Protein AF-A0A0N1DCV3-F1 (afdb_monomer_lite)

Secondary structure (DSSP, 8-state):
----EEEEEETTT-BEEEEESS----SSEEEEEE-HHHHHHHHHHHHHTSPTT---BHHHHHHHHHHHHHHHHHHHHHHHHHHHHHHHHHHHHHHHHHHHHHHHHHHHHTTS-HHHHHHHHHHHHHHHHHHHHGGG-PPPTT-HHHHHHHHHHHHHHHT--

Sequence (161 aa):
MTNTVFLEVDKANGAILSYSNEKLKSSTSDFIEATAVELNYLNYLEANVLPAGMITTLADLQDYRTKTKALAQAKAKAAQSKLQLAKSEAAVRAAKASLEIFMNAEAAKRNISRAELESLLADRQKRLAAANDTNNTNPPPDDDKARQSLIQQIKTRNNFK

Foldseek 3Di:
DQQWKWFWAFPVFQFGDDIDSDADDDPGTHTHTDHPVLVVVQVCCQVPPDDPPDHDGPVSSVVVVVVVVVVVVVVVVVVVVVVVVVVVVVVVVVVVVVVVVVLCVVCVVVVHDSVVVVVVVVVVVVVVVVVVVVVPPPPPPPPVVVVVVVVVVVVVVVVPD

Radius of gyration: 39.68 Å; chains: 1; bounding box: 97×74×84 Å

pLDDT: mean 85.2, std 14.81, range [40.28, 96.94]

Structure (mmCIF, N/CA/C/O backbone):
data_AF-A0A0N1DCV3-F1
#
_entry.id   AF-A0A0N1DCV3-F1
#
loop_
_atom_site.group_PDB
_atom_site.id
_atom_site.type_symbol
_atom_site.label_atom_id
_atom_site.label_alt_id
_atom_site.label_comp_id
_atom_site.label_asym_id
_atom_site.label_entity_id
_atom_site.label_seq_id
_atom_site.pdbx_PDB_ins_code
_atom_site.Cartn_x
_atom_site.Cartn_y
_atom_site.Cartn_z
_atom_site.occupancy
_atom_site.B_iso_or_equiv
_atom_site.auth_seq_id
_atom_site.auth_comp_id
_atom_site.auth_asym_id
_atom_site.auth_atom_id
_atom_site.pdbx_PDB_model_num
ATOM 1 N N . MET A 1 1 ? -11.058 21.850 16.378 1.00 40.28 1 MET A N 1
ATOM 2 C CA . MET A 1 1 ? -10.890 21.321 17.745 1.00 40.28 1 MET A CA 1
ATOM 3 C C . MET A 1 1 ? -10.897 19.811 17.630 1.00 40.28 1 MET A C 1
ATOM 5 O O . MET A 1 1 ? -11.870 19.268 17.123 1.00 40.28 1 MET A O 1
ATOM 9 N N . THR A 1 2 ? -9.794 19.138 17.949 1.00 52.94 2 THR A N 1
ATOM 10 C CA . THR A 1 2 ? -9.800 17.677 18.083 1.00 52.94 2 THR A CA 1
ATOM 11 C C . THR A 1 2 ? -10.532 17.367 19.379 1.00 52.94 2 THR A C 1
ATOM 13 O O . THR A 1 2 ? -9.967 17.546 20.453 1.00 52.94 2 THR A O 1
ATOM 16 N N . ASN A 1 3 ? -11.810 16.999 19.284 1.00 66.69 3 ASN A N 1
ATOM 17 C CA . ASN A 1 3 ? -12.539 16.461 20.427 1.00 66.69 3 ASN A CA 1
ATOM 18 C C . ASN A 1 3 ? -11.920 15.101 20.737 1.00 66.69 3 ASN A C 1
ATOM 20 O O . ASN A 1 3 ? -12.224 14.108 20.076 1.00 66.69 3 ASN A O 1
ATOM 24 N N . THR A 1 4 ? -10.972 15.094 21.666 1.00 78.81 4 THR A N 1
ATOM 25 C CA . THR A 1 4 ? -10.385 13.872 22.194 1.00 78.81 4 THR A CA 1
ATOM 26 C C . THR A 1 4 ? -11.467 13.146 22.976 1.00 78.81 4 THR A C 1
ATOM 28 O O . THR A 1 4 ? -11.990 13.684 23.950 1.00 78.81 4 THR A O 1
ATOM 31 N N . VAL A 1 5 ? -11.828 11.948 22.522 1.00 89.88 5 VAL A N 1
ATOM 32 C CA . VAL A 1 5 ? -12.799 11.102 23.210 1.00 89.88 5 VAL A CA 1
ATOM 33 C C . VAL A 1 5 ? -12.035 10.040 23.984 1.00 89.88 5 VAL A C 1
ATOM 35 O O . VAL A 1 5 ? -11.075 9.461 23.484 1.00 89.88 5 VAL A O 1
ATOM 38 N N . PHE A 1 6 ? -12.451 9.788 25.213 1.00 92.69 6 PHE A N 1
ATOM 39 C CA . PHE A 1 6 ? -11.931 8.738 26.067 1.00 92.69 6 PHE A CA 1
ATOM 40 C C . PHE A 1 6 ? -12.983 7.647 26.190 1.00 92.69 6 PHE A C 1
ATOM 42 O O . PHE A 1 6 ? -14.123 7.925 26.543 1.00 92.69 6 PHE A O 1
ATOM 49 N N . LEU A 1 7 ? -12.595 6.413 25.894 1.00 92.94 7 LEU A N 1
ATOM 50 C CA . LEU A 1 7 ? -13.402 5.230 26.144 1.00 92.94 7 LEU A CA 1
ATOM 51 C C . LEU A 1 7 ? -13.170 4.784 27.577 1.00 92.94 7 LEU A C 1
ATOM 53 O O . LEU A 1 7 ? -12.020 4.593 27.982 1.00 92.94 7 LEU A O 1
ATOM 57 N N . GLU A 1 8 ? -14.253 4.610 28.317 1.00 93.25 8 GLU A N 1
ATOM 58 C CA . GLU A 1 8 ? -14.232 3.932 29.600 1.00 93.25 8 GLU A CA 1
ATOM 59 C C . GLU A 1 8 ? -14.204 2.425 29.361 1.00 93.25 8 GLU A C 1
ATOM 61 O O . GLU A 1 8 ? -15.110 1.860 28.747 1.00 93.25 8 GLU A O 1
ATOM 66 N N . VAL A 1 9 ? -13.153 1.782 29.854 1.00 94.25 9 VAL A N 1
ATOM 67 C CA . VAL A 1 9 ? -12.901 0.358 29.683 1.00 94.25 9 VAL A CA 1
ATOM 68 C C . VAL A 1 9 ? -12.846 -0.309 31.047 1.00 94.25 9 VAL A C 1
ATOM 70 O O . VAL A 1 9 ? -12.078 0.113 31.908 1.00 94.25 9 VAL A O 1
ATOM 73 N N . ASP A 1 10 ? -13.628 -1.360 31.258 1.00 93.88 10 ASP A N 1
ATOM 74 C CA . ASP A 1 10 ? -13.557 -2.161 32.481 1.00 93.88 10 ASP A CA 1
ATOM 75 C C . ASP A 1 10 ? -12.200 -2.881 32.571 1.00 93.88 10 ASP A C 1
ATOM 77 O O . ASP A 1 10 ? -11.785 -3.590 31.649 1.00 93.88 10 ASP A O 1
ATOM 81 N N . LYS A 1 11 ? -11.501 -2.725 33.700 1.00 92.38 11 LYS A N 1
ATOM 82 C CA . LYS A 1 11 ? -10.203 -3.372 33.941 1.00 92.38 11 LYS A CA 1
ATOM 83 C C . LYS A 1 11 ? -10.297 -4.891 34.028 1.00 92.38 11 LYS A C 1
ATOM 85 O O . LYS A 1 11 ? -9.296 -5.565 33.794 1.00 92.38 11 LYS A O 1
ATOM 90 N N . ALA A 1 12 ? -11.453 -5.435 34.408 1.00 92.12 12 ALA A N 1
ATOM 91 C CA . ALA A 1 12 ? -11.600 -6.868 34.646 1.00 92.12 12 ALA A CA 1
ATOM 92 C C . ALA A 1 12 ? -11.629 -7.685 33.346 1.00 92.12 12 ALA A C 1
ATOM 94 O O . ALA A 1 12 ? -11.084 -8.786 33.295 1.00 92.12 12 ALA A O 1
ATOM 95 N N . ASN A 1 13 ? -12.273 -7.160 32.304 1.00 90.62 13 ASN A N 1
ATOM 96 C CA . ASN A 1 13 ? -12.565 -7.901 31.073 1.00 90.62 13 ASN A CA 1
ATOM 97 C C . ASN A 1 13 ? -12.290 -7.104 29.785 1.00 90.62 13 ASN A C 1
ATOM 99 O O . ASN A 1 13 ? -12.415 -7.659 28.695 1.00 90.62 13 ASN A O 1
ATOM 103 N N . GLY A 1 14 ? -11.908 -5.827 29.880 1.00 92.31 14 GLY A N 1
ATOM 104 C CA . GLY A 1 14 ? -11.658 -4.978 28.720 1.00 92.31 14 GLY A CA 1
ATOM 105 C C . GLY A 1 14 ? -12.921 -4.540 27.976 1.00 92.31 14 GLY A C 1
ATOM 106 O O . GLY A 1 14 ? -12.812 -4.104 26.830 1.00 92.31 14 GLY A O 1
ATOM 107 N N . ALA A 1 15 ? -14.102 -4.670 28.580 1.00 93.19 15 ALA A N 1
ATOM 108 C CA . ALA A 1 15 ? -15.365 -4.209 28.017 1.00 93.19 15 ALA A CA 1
ATOM 109 C C . ALA A 1 15 ? -15.387 -2.686 27.874 1.00 93.19 15 ALA A C 1
ATOM 111 O O . ALA A 1 15 ? -15.022 -1.976 28.811 1.00 93.19 15 ALA A O 1
ATOM 112 N N . ILE A 1 16 ? -15.851 -2.182 26.731 1.00 93.75 16 ILE A N 1
ATOM 113 C CA . ILE A 1 16 ? -16.072 -0.749 26.532 1.00 93.75 16 ILE A CA 1
ATOM 114 C C . ILE A 1 16 ? -17.457 -0.418 27.089 1.00 93.75 16 ILE A C 1
ATOM 116 O O . ILE A 1 16 ? -18.468 -0.918 26.605 1.00 93.75 16 ILE A O 1
ATOM 120 N N . LEU A 1 17 ? -17.490 0.390 28.148 1.00 90.50 17 LEU A N 1
ATOM 121 C CA . LEU A 1 17 ? -18.711 0.694 28.898 1.00 90.50 17 LEU A CA 1
ATOM 122 C C . LEU A 1 17 ? -19.364 1.993 28.430 1.00 90.50 17 LEU A C 1
ATOM 124 O O . LEU A 1 17 ? -20.585 2.091 28.335 1.00 90.50 17 LEU A O 1
ATOM 128 N N . SER A 1 18 ? -18.546 3.017 28.197 1.00 89.31 18 SER A N 1
ATOM 129 C CA . SER A 1 18 ? -19.012 4.360 27.874 1.00 89.31 18 SER A CA 1
ATOM 130 C C . SER A 1 18 ? -17.915 5.164 27.172 1.00 89.31 18 SER A C 1
ATOM 132 O O . SER A 1 18 ? -16.785 4.696 27.005 1.00 89.31 18 SER A O 1
ATOM 134 N N . TYR A 1 19 ? -18.238 6.388 26.754 1.00 89.44 19 TYR A N 1
ATOM 135 C CA . TYR A 1 19 ? -17.243 7.341 26.281 1.00 89.44 19 TYR A CA 1
ATOM 136 C C . TYR A 1 19 ? -17.507 8.751 26.818 1.00 89.44 19 TYR A C 1
ATOM 138 O O . TYR A 1 19 ? -18.652 9.174 26.977 1.00 89.44 19 TYR A O 1
ATOM 146 N N . SER A 1 20 ? -16.436 9.497 27.079 1.00 87.50 20 SER A N 1
ATOM 147 C CA . SER A 1 20 ? -16.463 10.859 27.618 1.00 87.50 20 SER A CA 1
ATOM 148 C C . SER A 1 20 ? -15.459 11.755 26.892 1.00 87.50 20 SER A C 1
ATOM 150 O O . SER A 1 20 ? -14.493 11.287 26.299 1.00 87.50 20 SER A O 1
ATOM 152 N N . ASN A 1 21 ? -15.643 13.072 26.965 1.00 88.00 21 ASN A N 1
ATOM 153 C CA . ASN A 1 21 ? -14.652 14.034 26.455 1.00 88.00 21 ASN A CA 1
ATOM 154 C C . ASN A 1 21 ? -13.593 14.403 27.510 1.00 88.00 21 ASN A C 1
ATOM 156 O O . ASN A 1 21 ? -12.708 15.216 27.258 1.00 88.00 21 ASN A O 1
ATOM 160 N N . GLU A 1 22 ? -13.691 13.818 28.703 1.00 84.06 22 GLU A N 1
ATOM 161 C CA . GLU A 1 22 ? -12.823 14.103 29.839 1.00 84.06 22 GLU A CA 1
ATOM 162 C C . GLU A 1 22 ? -12.267 12.808 30.412 1.00 84.06 22 GLU A C 1
ATOM 164 O O . GLU A 1 22 ? -12.988 11.824 30.592 1.00 84.06 22 GLU A O 1
ATOM 169 N N . LYS A 1 23 ? -10.977 12.820 30.746 1.00 83.00 23 LYS A N 1
ATOM 170 C CA . LYS A 1 23 ? -10.342 11.688 31.408 1.00 83.00 23 LYS A CA 1
ATOM 171 C C . LYS A 1 23 ? -10.743 11.671 32.880 1.00 83.00 23 LYS A C 1
ATOM 173 O O . LYS A 1 23 ? -10.248 12.475 33.671 1.00 83.00 23 LYS A O 1
ATOM 178 N N . LEU A 1 24 ? -11.598 10.728 33.251 1.00 81.44 24 LEU A N 1
ATOM 179 C CA . LEU A 1 24 ? -11.990 10.525 34.640 1.00 81.44 24 LEU A CA 1
ATOM 180 C C . LEU A 1 24 ? -10.996 9.600 35.354 1.00 81.44 24 LEU A C 1
ATOM 182 O O . LEU A 1 24 ? -10.195 8.891 34.739 1.00 81.44 24 LEU A O 1
ATOM 186 N N . LYS A 1 25 ? -11.021 9.632 36.687 1.00 81.06 25 LYS A N 1
ATOM 187 C CA . LYS A 1 25 ? -10.313 8.660 37.524 1.00 81.06 25 LYS A CA 1
ATOM 188 C C . LYS A 1 25 ? -11.327 7.655 38.043 1.00 81.06 25 LYS A C 1
ATOM 190 O O . LYS A 1 25 ? -12.259 8.041 38.738 1.00 81.06 25 LYS A O 1
ATOM 195 N N . SER A 1 26 ? -11.105 6.382 37.742 1.00 87.00 26 SER A N 1
ATOM 196 C CA . SER A 1 26 ? -11.885 5.273 38.284 1.00 87.00 26 SER A CA 1
ATOM 197 C C . SER A 1 26 ? -10.948 4.214 38.862 1.00 87.00 26 SER A C 1
ATOM 199 O O . SER A 1 26 ? -9.854 3.964 38.344 1.00 87.00 26 SER A O 1
ATOM 201 N N . SER A 1 27 ? -11.357 3.600 39.971 1.00 88.19 27 SER A N 1
ATOM 202 C CA . SER A 1 27 ? -10.672 2.427 40.514 1.00 88.19 27 SER A CA 1
ATOM 203 C C . SER A 1 27 ? -10.934 1.191 39.650 1.00 88.19 27 SER A C 1
ATOM 205 O O . SER A 1 27 ? -10.021 0.384 39.477 1.00 88.19 27 SER A O 1
ATOM 207 N N . THR A 1 28 ? -12.121 1.090 39.047 1.00 90.06 28 THR A N 1
ATOM 208 C CA . THR A 1 28 ? -12.605 -0.078 38.293 1.00 90.06 28 THR A CA 1
ATOM 209 C C . THR A 1 28 ? -12.371 0.023 36.791 1.00 90.06 28 THR A C 1
ATOM 211 O O . THR A 1 28 ? -12.244 -1.003 36.134 1.00 90.06 28 THR A O 1
ATOM 214 N N . SER A 1 29 ? -12.263 1.240 36.260 1.00 92.25 29 SER A N 1
ATOM 215 C CA . SER A 1 29 ? -12.204 1.484 34.816 1.00 92.25 29 SER A CA 1
ATOM 216 C C . SER A 1 29 ? -10.912 2.196 34.416 1.00 92.25 29 SER A C 1
ATOM 218 O O . SER A 1 29 ? -10.375 3.015 35.170 1.00 92.25 29 SER A O 1
ATOM 220 N N . ASP A 1 30 ? -10.425 1.897 33.218 1.00 92.00 30 ASP A N 1
ATOM 221 C CA . ASP A 1 30 ? -9.380 2.636 32.521 1.00 92.00 30 ASP A CA 1
ATOM 222 C C . ASP A 1 30 ? -9.987 3.554 31.459 1.00 92.00 30 ASP A C 1
ATOM 22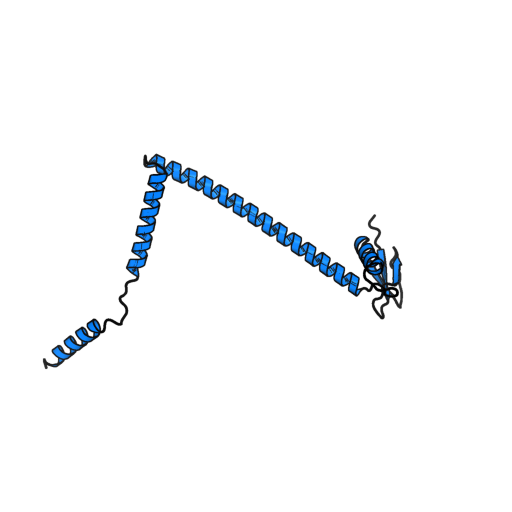4 O O . ASP A 1 30 ? -11.007 3.243 30.856 1.00 92.00 30 ASP A O 1
ATOM 228 N N . PHE A 1 31 ? -9.343 4.696 31.216 1.00 92.62 31 PHE A N 1
ATOM 229 C CA . PHE A 1 31 ? -9.782 5.670 30.217 1.00 92.62 31 PHE A CA 1
ATOM 230 C C . PHE A 1 31 ? -8.755 5.752 29.097 1.00 92.62 31 PHE A C 1
ATOM 232 O O . PHE A 1 31 ? -7.641 6.255 29.298 1.00 92.62 31 PHE A O 1
ATOM 239 N N . ILE A 1 32 ? -9.132 5.245 27.926 1.00 92.12 32 ILE A N 1
ATOM 240 C CA . ILE A 1 32 ? -8.256 5.119 26.761 1.00 92.12 32 ILE A CA 1
ATOM 241 C C . ILE A 1 32 ? -8.701 6.115 25.703 1.00 92.12 32 ILE A C 1
ATOM 243 O O . ILE A 1 32 ? -9.869 6.172 25.339 1.00 92.12 32 ILE A O 1
ATOM 247 N N . GLU A 1 33 ? -7.760 6.897 25.190 1.00 92.56 33 GLU A N 1
ATOM 248 C CA . GLU A 1 33 ? -8.035 7.822 24.096 1.00 92.56 33 GLU A CA 1
ATOM 249 C C . GLU A 1 33 ? -8.463 7.065 22.834 1.00 92.56 33 GLU A C 1
ATOM 251 O O . GLU A 1 33 ? -7.833 6.074 22.449 1.00 92.56 33 GLU A O 1
ATOM 256 N N . ALA A 1 34 ? -9.513 7.557 22.185 1.00 91.69 34 ALA A N 1
ATOM 257 C CA . ALA A 1 34 ? -10.031 7.067 20.924 1.00 91.69 34 ALA A CA 1
ATOM 258 C C . ALA A 1 34 ? -10.378 8.220 19.978 1.00 91.69 34 ALA A C 1
ATOM 260 O O . ALA A 1 34 ? -10.723 9.336 20.371 1.00 91.69 34 ALA A O 1
ATOM 261 N N . THR A 1 35 ? -10.288 7.927 18.687 1.00 91.62 35 THR A N 1
ATOM 262 C CA . THR A 1 35 ? -10.654 8.858 17.618 1.00 91.62 35 THR A CA 1
ATOM 263 C C . THR A 1 35 ? -12.119 8.685 17.212 1.00 91.62 35 THR A C 1
ATOM 265 O O . THR A 1 35 ? -12.715 7.625 17.395 1.00 91.62 35 THR A O 1
ATOM 268 N N . ALA A 1 36 ? -12.700 9.699 16.564 1.00 89.50 36 ALA A N 1
ATOM 269 C CA . ALA A 1 36 ? -14.060 9.611 16.018 1.00 89.50 36 ALA A CA 1
ATOM 270 C C . ALA A 1 36 ? -14.244 8.442 15.028 1.00 89.50 36 ALA A C 1
ATOM 272 O O . ALA A 1 36 ? -15.313 7.844 14.945 1.00 89.50 36 ALA A O 1
ATOM 273 N N . VAL A 1 37 ? -13.191 8.093 14.282 1.00 91.31 37 VAL A N 1
ATOM 274 C CA . VAL A 1 37 ? -13.219 6.963 13.343 1.00 91.31 37 VAL A CA 1
ATOM 275 C C . VAL A 1 37 ? -13.272 5.633 14.093 1.00 91.31 37 VAL A C 1
ATOM 277 O O . VAL A 1 37 ? -14.006 4.735 13.696 1.00 91.31 37 VAL A O 1
ATOM 280 N N . GLU A 1 38 ? -12.515 5.515 15.182 1.00 93.12 38 GLU A N 1
ATOM 281 C CA . GLU A 1 38 ? -12.522 4.328 16.037 1.00 93.12 38 GLU A CA 1
ATOM 282 C C . GLU A 1 38 ? -13.880 4.132 16.711 1.00 93.12 38 GLU A C 1
ATOM 284 O O . GLU A 1 38 ? -14.403 3.026 16.689 1.00 93.12 38 GLU A O 1
ATOM 289 N N . LEU A 1 39 ? -14.505 5.204 17.205 1.00 91.94 39 LEU A N 1
ATOM 290 C CA . LEU A 1 39 ? -15.875 5.155 17.730 1.00 91.94 39 LEU A CA 1
ATOM 291 C C . LEU A 1 39 ? -16.881 4.674 16.686 1.00 91.94 39 LEU A C 1
ATOM 293 O O . LEU A 1 39 ? -17.691 3.799 16.969 1.00 91.94 39 LEU A O 1
ATOM 297 N N . ASN A 1 40 ? -16.810 5.198 15.461 1.00 92.00 40 ASN A N 1
ATOM 298 C CA . ASN A 1 40 ? -17.684 4.739 14.382 1.00 92.00 40 ASN A CA 1
ATOM 299 C C . ASN A 1 40 ? -17.471 3.259 14.050 1.00 92.00 40 ASN A C 1
ATOM 301 O O . ASN A 1 40 ? -18.436 2.563 13.746 1.00 92.00 40 ASN A O 1
ATOM 305 N N . TYR A 1 41 ? -16.230 2.772 14.112 1.00 92.69 41 TYR A N 1
ATOM 306 C CA . TYR A 1 41 ? -15.936 1.355 13.925 1.00 92.69 41 TYR A CA 1
ATOM 307 C C . TYR A 1 41 ? -16.553 0.493 15.034 1.00 92.69 41 TYR A C 1
ATOM 309 O O . TYR A 1 41 ? -17.183 -0.517 14.730 1.00 92.69 41 TYR A O 1
ATOM 317 N N . LEU A 1 42 ? -16.422 0.906 16.296 1.00 93.12 42 LEU A N 1
ATOM 318 C CA . LEU A 1 42 ? -17.013 0.194 17.431 1.00 93.12 42 LEU A CA 1
ATOM 319 C C . LEU A 1 42 ? -18.545 0.176 17.334 1.00 93.12 42 LEU A C 1
ATOM 321 O O . LEU A 1 42 ? -19.145 -0.893 17.360 1.00 93.12 42 LEU A O 1
ATOM 325 N N . ASN A 1 43 ? -19.168 1.327 17.068 1.00 91.31 43 ASN A N 1
ATOM 326 C CA . ASN A 1 43 ? -20.614 1.418 16.842 1.00 91.31 43 ASN A CA 1
ATOM 327 C C . ASN A 1 43 ? -21.072 0.525 15.679 1.00 91.31 43 ASN A C 1
ATOM 329 O O . ASN A 1 43 ? -22.127 -0.103 15.741 1.00 91.31 43 ASN A O 1
ATOM 333 N N . TYR A 1 44 ? -20.280 0.451 14.605 1.00 92.69 44 TYR A N 1
ATOM 334 C CA . TYR A 1 44 ? -20.569 -0.437 13.485 1.00 92.69 44 TYR A CA 1
ATOM 335 C C . TYR A 1 44 ? -20.512 -1.914 13.895 1.00 92.69 44 TYR A C 1
ATOM 337 O O . TYR A 1 44 ? -21.390 -2.676 13.485 1.00 92.69 44 TYR A O 1
ATOM 345 N N . LEU A 1 45 ? -19.516 -2.318 14.693 1.00 92.69 45 LEU A N 1
ATOM 346 C CA . LEU A 1 45 ? -19.417 -3.685 15.205 1.00 92.69 45 LEU A CA 1
ATOM 347 C C . LEU A 1 45 ? -20.637 -4.053 16.047 1.00 92.69 45 LEU A C 1
ATOM 349 O O . LEU A 1 45 ? -21.238 -5.093 15.792 1.00 92.69 45 LEU A O 1
ATOM 353 N N . GLU A 1 46 ? -21.037 -3.196 16.985 1.00 90.25 46 GLU A N 1
ATOM 354 C CA . GLU A 1 46 ? -22.197 -3.452 17.850 1.00 90.25 46 GLU A CA 1
ATOM 355 C C . GLU A 1 46 ? -23.503 -3.537 17.062 1.00 90.25 46 GLU A C 1
ATOM 357 O O . GLU A 1 46 ? -24.335 -4.396 17.334 1.00 90.25 46 GLU A O 1
ATOM 362 N N . ALA A 1 47 ? -23.673 -2.687 16.049 1.00 91.06 47 ALA A N 1
ATOM 363 C CA . ALA A 1 47 ? -24.909 -2.644 15.278 1.00 91.06 47 ALA A CA 1
ATOM 364 C C . ALA A 1 47 ? -25.023 -3.739 14.202 1.00 91.06 47 ALA A C 1
ATOM 366 O O . ALA A 1 47 ? -26.137 -4.071 13.803 1.00 91.06 47 ALA A O 1
ATOM 367 N N . ASN A 1 48 ? -23.904 -4.265 13.684 1.00 92.44 48 ASN A N 1
ATOM 368 C CA . ASN A 1 48 ? -23.921 -5.089 12.463 1.00 92.44 48 ASN A CA 1
ATOM 369 C C . ASN A 1 48 ? -23.194 -6.431 12.575 1.00 92.44 48 ASN A C 1
ATOM 371 O O . ASN A 1 48 ? -23.403 -7.295 11.724 1.00 92.44 48 ASN A O 1
ATOM 375 N N . VAL A 1 49 ? -22.300 -6.601 13.550 1.00 91.44 49 VAL A N 1
ATOM 376 C CA . VAL A 1 49 ? -21.410 -7.772 13.622 1.00 91.44 49 VAL A CA 1
ATOM 377 C C . VAL A 1 49 ? -21.646 -8.568 14.895 1.00 91.44 49 VAL A C 1
ATOM 379 O O . VAL A 1 49 ? -21.700 -9.796 14.849 1.00 91.44 49 VAL A O 1
ATOM 382 N N . LEU A 1 50 ? -21.777 -7.879 16.024 1.00 90.31 50 LEU A N 1
ATOM 383 C CA . LEU A 1 50 ? -21.946 -8.518 17.315 1.00 90.31 50 LEU A CA 1
ATOM 384 C C . LEU A 1 50 ? -23.403 -8.973 17.514 1.00 90.31 50 LEU A C 1
ATOM 386 O O . LEU A 1 50 ? -24.336 -8.238 17.187 1.00 90.31 50 LEU A O 1
ATOM 390 N N . PRO A 1 51 ? -23.626 -10.184 18.054 1.00 90.06 51 PRO A N 1
ATOM 391 C CA . PRO A 1 51 ? -24.945 -10.618 18.495 1.00 90.06 51 PRO A CA 1
ATOM 392 C C . PRO A 1 51 ? -25.545 -9.672 19.539 1.00 90.06 51 PRO A C 1
ATOM 394 O O . PRO A 1 51 ? -24.828 -9.065 20.335 1.00 90.06 51 PRO A O 1
ATOM 397 N N . ALA A 1 52 ? -26.876 -9.612 19.596 1.00 86.00 52 ALA A N 1
ATOM 398 C CA . ALA A 1 52 ? -27.579 -8.825 20.604 1.00 86.00 52 ALA A CA 1
ATOM 399 C C . ALA A 1 52 ? -27.129 -9.209 22.028 1.00 86.00 52 ALA A C 1
ATOM 401 O O . ALA A 1 52 ? -27.137 -10.384 22.396 1.00 86.00 52 ALA A O 1
ATOM 402 N N . GLY A 1 53 ? -26.748 -8.206 22.823 1.00 80.31 53 GLY A N 1
ATOM 403 C CA . GLY A 1 53 ? -26.239 -8.387 24.187 1.00 80.31 53 GLY A CA 1
ATOM 404 C C . GLY A 1 53 ? -24.721 -8.569 24.292 1.00 80.31 53 GLY A C 1
ATOM 405 O O . GLY A 1 53 ? -24.210 -8.630 25.408 1.00 80.31 53 GLY A O 1
ATOM 406 N N . MET A 1 54 ? -23.994 -8.623 23.171 1.00 87.81 54 MET A N 1
ATOM 407 C CA . MET A 1 54 ? -22.539 -8.475 23.165 1.00 87.81 54 MET A CA 1
ATOM 408 C C . MET A 1 54 ? -22.147 -7.007 23.010 1.00 87.81 54 MET A C 1
ATOM 410 O O . MET A 1 54 ? -22.834 -6.232 22.349 1.00 87.81 54 MET A O 1
ATOM 414 N N . ILE A 1 55 ? -21.026 -6.649 23.624 1.00 88.12 55 ILE A N 1
ATOM 415 C CA . ILE A 1 55 ? -20.463 -5.299 23.612 1.00 88.12 55 ILE A CA 1
ATOM 416 C C . ILE A 1 55 ? -19.069 -5.334 23.012 1.00 88.12 55 ILE A C 1
ATOM 418 O O . ILE A 1 55 ? -18.385 -6.362 23.069 1.00 88.12 55 ILE A O 1
ATOM 422 N N . THR A 1 56 ? -18.646 -4.210 22.448 1.00 92.31 56 THR A N 1
ATOM 423 C CA . THR A 1 56 ? -17.275 -4.088 21.967 1.00 92.31 56 THR A CA 1
ATOM 424 C C . THR A 1 56 ? -16.270 -4.088 23.111 1.00 92.31 56 THR A C 1
ATOM 426 O O . THR A 1 56 ? -16.532 -3.655 24.237 1.00 92.31 56 THR A O 1
ATOM 429 N N . THR A 1 57 ? -15.082 -4.600 22.813 1.00 94.06 57 THR A N 1
ATOM 430 C CA . THR A 1 57 ? -13.985 -4.716 23.769 1.00 94.06 57 THR A CA 1
ATOM 431 C C . THR A 1 57 ? -12.767 -3.927 23.306 1.00 94.06 57 THR A C 1
ATOM 433 O O . THR A 1 57 ? -12.611 -3.568 22.135 1.00 94.06 57 THR A O 1
ATOM 436 N N . LEU A 1 58 ? -11.834 -3.698 24.227 1.00 93.88 58 LEU A N 1
ATOM 437 C CA . LEU A 1 58 ? -10.538 -3.111 23.912 1.00 93.88 58 LEU A CA 1
ATOM 438 C C . LEU A 1 58 ? -9.757 -3.938 22.876 1.00 93.88 58 LEU A C 1
ATOM 440 O O . LEU A 1 58 ? -9.000 -3.365 22.091 1.00 93.88 58 LEU A O 1
ATOM 444 N N . ALA A 1 59 ? -9.949 -5.260 22.842 1.00 93.44 59 ALA A N 1
ATOM 445 C CA . ALA A 1 59 ? -9.314 -6.127 21.854 1.00 93.44 59 ALA A CA 1
ATOM 446 C C . ALA A 1 59 ? -9.770 -5.776 20.427 1.00 93.44 59 ALA A C 1
ATOM 448 O O . ALA A 1 59 ? -8.931 -5.620 19.540 1.00 93.44 59 ALA A O 1
ATOM 449 N N . ASP A 1 60 ? -11.068 -5.527 20.221 1.00 93.44 60 ASP A N 1
ATOM 450 C CA . ASP A 1 60 ? -11.619 -5.138 18.915 1.00 93.44 60 ASP A CA 1
ATOM 451 C C . ASP A 1 60 ? -11.012 -3.822 18.407 1.00 93.44 60 ASP A C 1
ATOM 453 O O . ASP A 1 60 ? -10.679 -3.673 17.224 1.00 93.44 60 ASP A O 1
ATOM 457 N N . LEU A 1 61 ? -10.818 -2.866 19.321 1.00 93.62 61 LEU A N 1
ATOM 458 C CA . LEU A 1 61 ? -10.166 -1.594 19.025 1.00 93.62 61 LEU A CA 1
ATOM 459 C C . LEU A 1 61 ? -8.679 -1.776 18.683 1.00 93.62 61 LEU A C 1
ATOM 461 O O . LEU A 1 61 ? -8.171 -1.157 17.743 1.00 93.62 61 LEU A O 1
ATOM 465 N N . GLN A 1 62 ? -7.961 -2.610 19.436 1.00 94.19 62 GLN A N 1
ATOM 466 C CA . GLN A 1 62 ? -6.546 -2.899 19.186 1.00 94.19 62 GLN A CA 1
ATOM 467 C C . GLN A 1 62 ? -6.340 -3.613 17.846 1.00 94.19 62 GLN A C 1
ATOM 469 O O . GLN A 1 62 ? -5.411 -3.276 17.100 1.00 94.19 62 GLN A O 1
ATOM 474 N N . ASP A 1 63 ? -7.237 -4.526 17.491 1.00 94.12 63 ASP A N 1
ATOM 475 C CA . ASP A 1 63 ? -7.254 -5.190 16.192 1.00 94.12 63 ASP A CA 1
ATOM 476 C C . ASP A 1 63 ? -7.462 -4.190 15.056 1.00 94.12 63 ASP A C 1
ATOM 478 O O . ASP A 1 63 ? -6.729 -4.207 14.059 1.00 94.12 63 ASP A O 1
ATOM 482 N N . TYR A 1 64 ? -8.411 -3.266 15.212 1.00 94.25 64 TYR A N 1
ATOM 483 C CA . TYR A 1 64 ? -8.634 -2.192 14.248 1.00 94.25 64 TYR A CA 1
ATOM 484 C C . TYR A 1 64 ? -7.395 -1.303 14.074 1.00 94.25 64 TYR A C 1
ATOM 486 O O . TYR A 1 64 ? -6.954 -1.051 12.946 1.00 94.25 64 TYR A O 1
ATOM 494 N N . ARG A 1 65 ? -6.768 -0.876 15.176 1.00 95.12 65 ARG A N 1
ATOM 495 C CA . ARG A 1 65 ? -5.523 -0.084 15.163 1.00 95.12 65 ARG A CA 1
ATOM 496 C C . ARG A 1 65 ? -4.379 -0.818 14.468 1.00 95.12 65 ARG A C 1
ATOM 498 O O . ARG A 1 65 ? -3.631 -0.232 13.683 1.00 95.12 65 ARG A O 1
ATOM 505 N N . THR A 1 66 ? -4.260 -2.117 14.709 1.00 95.19 66 THR A N 1
ATOM 506 C CA . THR A 1 66 ? -3.233 -2.952 14.083 1.00 95.19 66 THR A CA 1
ATOM 507 C C . THR A 1 66 ? -3.462 -3.065 12.576 1.00 95.19 66 THR A C 1
ATOM 509 O O . THR A 1 66 ? -2.544 -2.815 11.789 1.00 95.19 66 THR A O 1
ATOM 512 N N . LYS A 1 67 ? -4.699 -3.352 12.151 1.00 93.88 67 LYS A N 1
ATOM 513 C CA . LYS A 1 67 ? -5.076 -3.458 10.732 1.00 93.88 67 LYS A CA 1
ATOM 514 C C . LYS A 1 67 ? -4.889 -2.137 9.989 1.00 93.88 67 LYS A C 1
ATOM 516 O O . LYS A 1 67 ? -4.324 -2.119 8.896 1.00 93.88 67 LYS A O 1
ATOM 521 N N . THR A 1 68 ? -5.307 -1.021 10.580 1.00 94.06 68 THR A N 1
ATOM 522 C CA . THR A 1 68 ? -5.149 0.315 9.981 1.00 94.06 68 THR A CA 1
ATOM 523 C C . THR A 1 68 ? -3.684 0.714 9.839 1.00 94.06 68 THR A C 1
ATOM 525 O O . THR A 1 68 ? -3.283 1.179 8.769 1.00 94.06 68 THR A O 1
ATOM 528 N N . LYS A 1 69 ? -2.850 0.459 10.855 1.00 94.44 69 LYS A N 1
ATOM 529 C CA . LYS A 1 69 ? -1.400 0.687 10.776 1.00 94.44 69 LYS A CA 1
ATOM 530 C C .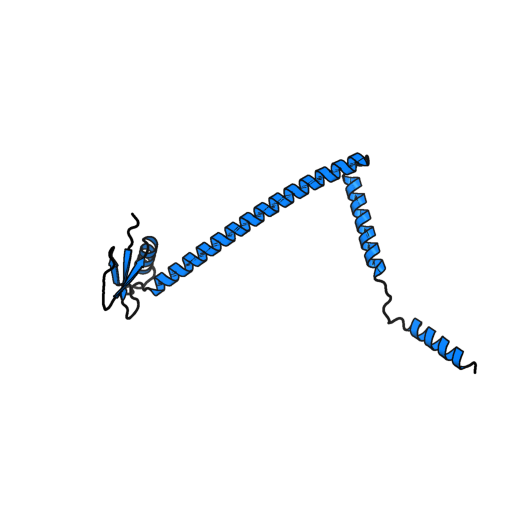 LYS A 1 69 ? -0.751 -0.171 9.689 1.00 94.44 69 LYS A C 1
ATOM 532 O O . LYS A 1 69 ? 0.029 0.350 8.890 1.00 94.44 69 LYS A O 1
ATOM 537 N N . ALA A 1 70 ? -1.095 -1.456 9.616 1.00 94.75 70 ALA A N 1
ATOM 538 C CA . ALA A 1 70 ? -0.588 -2.357 8.582 1.00 94.75 70 ALA A CA 1
ATOM 539 C C . ALA A 1 70 ? -0.993 -1.890 7.173 1.00 94.75 70 ALA A C 1
ATOM 541 O O . ALA A 1 70 ? -0.163 -1.843 6.264 1.00 94.75 70 ALA A O 1
ATOM 542 N N . LEU A 1 71 ? -2.245 -1.460 7.000 1.00 94.88 71 LEU A N 1
ATOM 543 C CA . LEU A 1 71 ? -2.758 -0.945 5.733 1.00 94.88 71 LEU A CA 1
ATOM 544 C C . LEU A 1 71 ? -2.077 0.369 5.325 1.00 94.88 71 LEU A C 1
ATOM 546 O O . LEU A 1 71 ? -1.733 0.545 4.154 1.00 94.88 71 LEU A O 1
ATOM 550 N N . ALA A 1 72 ? -1.823 1.273 6.273 1.00 94.31 72 ALA A N 1
ATOM 551 C CA . ALA A 1 72 ? -1.066 2.497 6.021 1.00 94.31 72 ALA A CA 1
ATOM 552 C C . ALA A 1 72 ? 0.372 2.190 5.569 1.00 94.31 72 ALA A C 1
ATOM 554 O O . ALA A 1 72 ? 0.847 2.753 4.580 1.00 94.31 72 ALA A O 1
ATOM 555 N N . GLN A 1 73 ? 1.045 1.243 6.229 1.00 94.88 73 GLN A 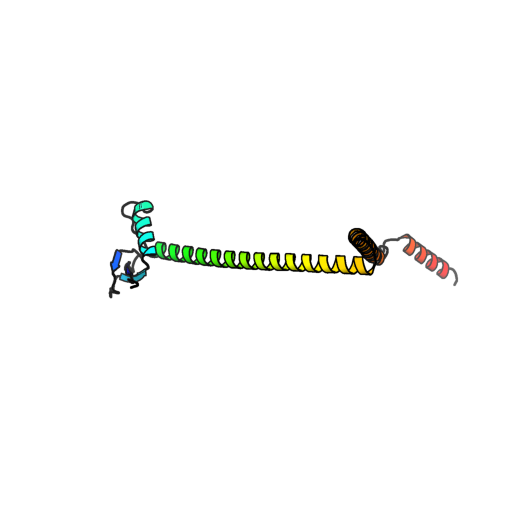N 1
ATOM 556 C CA . GLN A 1 73 ? 2.387 0.801 5.841 1.00 94.88 73 GLN A CA 1
ATOM 557 C C . GLN A 1 73 ? 2.405 0.143 4.457 1.00 94.88 73 GLN A C 1
ATOM 559 O O . GLN A 1 73 ? 3.296 0.423 3.654 1.00 94.88 73 GLN A O 1
ATOM 564 N N . ALA A 1 74 ? 1.418 -0.701 4.146 1.00 94.88 74 ALA A N 1
ATOM 565 C CA . ALA A 1 74 ? 1.295 -1.333 2.836 1.00 94.88 74 ALA A CA 1
ATOM 566 C C . ALA A 1 74 ? 1.098 -0.291 1.724 1.00 94.88 74 ALA A C 1
ATOM 568 O O . ALA A 1 74 ? 1.777 -0.346 0.697 1.00 94.88 74 ALA A O 1
ATOM 569 N N . LYS A 1 75 ? 0.237 0.711 1.951 1.00 95.38 75 LYS A N 1
ATOM 570 C CA . LYS A 1 75 ? 0.040 1.832 1.018 1.00 95.38 75 LYS A CA 1
ATOM 571 C C . LYS A 1 75 ? 1.321 2.641 0.813 1.00 95.38 75 LYS A C 1
ATOM 573 O O . LYS A 1 75 ? 1.652 2.960 -0.327 1.00 95.38 75 LYS A O 1
ATOM 578 N N . ALA A 1 76 ? 2.060 2.929 1.885 1.00 94.69 76 ALA A N 1
ATOM 579 C CA . ALA A 1 76 ? 3.327 3.652 1.801 1.00 94.69 76 ALA A CA 1
ATOM 580 C C . ALA A 1 76 ? 4.376 2.881 0.980 1.00 94.69 76 ALA A C 1
ATOM 582 O O . ALA A 1 76 ? 4.989 3.449 0.075 1.00 94.69 76 ALA A O 1
ATOM 583 N N . LYS A 1 77 ? 4.526 1.570 1.223 1.00 95.62 77 LYS A N 1
ATOM 584 C CA . LYS A 1 77 ? 5.420 0.703 0.437 1.00 95.62 77 LYS A CA 1
ATOM 585 C C . LYS A 1 77 ? 5.018 0.667 -1.037 1.00 95.62 77 LYS A C 1
ATOM 587 O O . LYS A 1 77 ? 5.862 0.867 -1.905 1.00 95.62 77 LYS A O 1
ATOM 592 N N . ALA A 1 78 ? 3.729 0.494 -1.328 1.00 94.88 78 ALA A N 1
ATOM 593 C CA . ALA A 1 78 ? 3.226 0.485 -2.699 1.00 94.88 78 ALA A CA 1
ATOM 594 C C . ALA A 1 78 ? 3.491 1.817 -3.427 1.00 94.88 78 ALA A C 1
ATOM 596 O O . ALA A 1 78 ? 3.875 1.816 -4.597 1.00 94.88 78 ALA A O 1
ATOM 597 N N . ALA A 1 79 ? 3.330 2.953 -2.742 1.00 95.69 79 ALA A N 1
ATOM 598 C CA . ALA A 1 79 ? 3.648 4.266 -3.299 1.00 95.69 79 ALA A CA 1
ATOM 599 C C . ALA A 1 79 ? 5.150 4.413 -3.605 1.00 95.69 79 ALA A C 1
ATOM 601 O O . ALA A 1 79 ? 5.515 4.892 -4.679 1.00 95.69 79 ALA A O 1
ATOM 602 N N . GLN A 1 80 ? 6.021 3.944 -2.707 1.00 95.62 80 GLN A N 1
ATOM 603 C CA . GLN A 1 80 ? 7.470 3.967 -2.915 1.00 95.62 80 GLN A CA 1
ATOM 604 C C . GLN A 1 80 ? 7.895 3.097 -4.105 1.00 95.62 80 GLN A C 1
ATOM 606 O O . GLN A 1 80 ? 8.678 3.550 -4.941 1.00 95.62 80 GLN A O 1
ATOM 611 N N . SER A 1 81 ? 7.352 1.882 -4.226 1.00 94.69 81 SER A N 1
ATOM 612 C CA . SER A 1 81 ? 7.631 0.994 -5.360 1.00 94.69 81 SER A CA 1
ATOM 613 C C . SER A 1 81 ? 7.167 1.597 -6.686 1.00 94.69 81 SER A C 1
ATOM 615 O O . SER A 1 81 ? 7.911 1.559 -7.662 1.00 94.69 81 SER A O 1
ATOM 617 N N . LYS A 1 82 ? 5.986 2.232 -6.726 1.00 95.88 82 LYS A N 1
ATOM 618 C CA . LYS A 1 82 ? 5.513 2.952 -7.922 1.00 95.88 82 LYS A CA 1
ATOM 619 C C . LYS A 1 82 ? 6.446 4.094 -8.313 1.00 95.88 82 LYS A C 1
ATOM 621 O O . LYS A 1 82 ? 6.737 4.269 -9.493 1.00 95.88 82 LYS A O 1
ATOM 626 N N . LEU A 1 83 ? 6.945 4.850 -7.335 1.00 96.25 83 LEU A N 1
ATOM 627 C CA . LE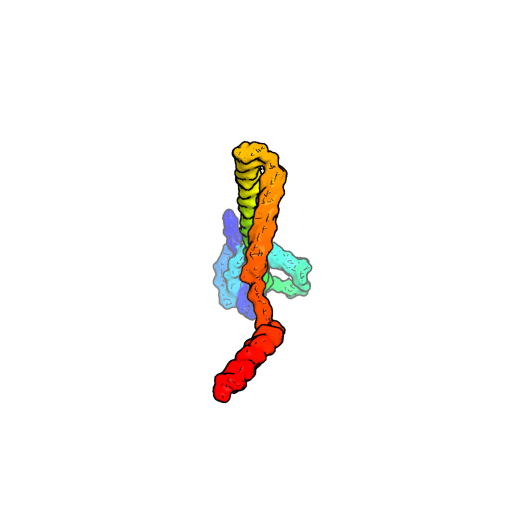U A 1 83 ? 7.890 5.933 -7.597 1.00 96.25 83 LEU A CA 1
ATOM 628 C C . LEU A 1 83 ? 9.227 5.407 -8.138 1.00 96.25 83 LEU A C 1
ATOM 630 O O . LEU A 1 83 ? 9.789 5.997 -9.058 1.00 96.25 83 LEU A O 1
ATOM 634 N N . GLN A 1 84 ? 9.742 4.306 -7.585 1.00 96.25 84 GLN A N 1
ATOM 635 C CA . GLN A 1 84 ? 10.963 3.671 -8.088 1.00 96.25 84 GLN A CA 1
ATOM 636 C C . GLN A 1 84 ? 10.780 3.143 -9.512 1.00 96.25 84 GLN A C 1
ATOM 638 O O . GLN A 1 84 ? 11.645 3.383 -10.353 1.00 96.25 84 GLN A O 1
ATOM 643 N N . LEU A 1 85 ? 9.639 2.510 -9.801 1.00 95.88 85 LEU A N 1
ATOM 644 C CA . LEU A 1 85 ? 9.309 2.054 -11.148 1.00 95.88 85 LEU A CA 1
ATOM 645 C C . LEU A 1 85 ? 9.285 3.231 -12.129 1.00 95.88 85 LEU A C 1
ATOM 647 O O . LEU A 1 85 ? 10.014 3.205 -13.117 1.00 95.88 85 LEU A O 1
ATOM 651 N N . ALA A 1 86 ? 8.568 4.310 -11.806 1.00 96.44 86 ALA A N 1
ATOM 652 C CA . ALA A 1 86 ? 8.507 5.502 -12.652 1.00 96.44 86 ALA A CA 1
ATOM 653 C C . ALA A 1 86 ? 9.896 6.121 -12.908 1.00 96.44 86 ALA A C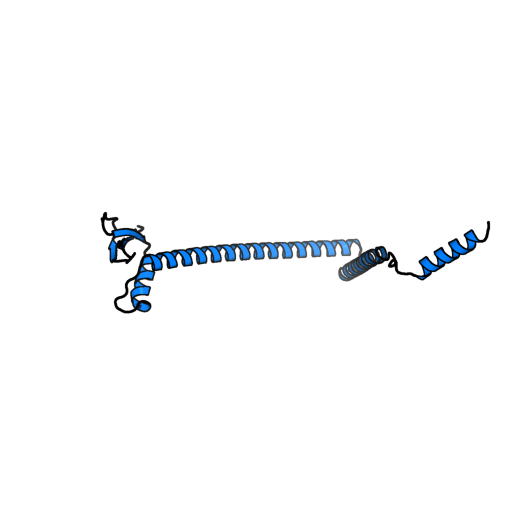 1
ATOM 655 O O . ALA A 1 86 ? 10.214 6.500 -14.036 1.00 96.44 86 ALA A O 1
ATOM 656 N N . LYS A 1 87 ? 10.759 6.182 -11.883 1.00 96.38 87 LYS A N 1
ATOM 657 C CA . LYS A 1 87 ? 12.149 6.643 -12.038 1.00 96.38 87 LYS A CA 1
ATOM 658 C C . LYS A 1 87 ? 12.959 5.723 -12.951 1.00 96.38 87 LYS A C 1
ATOM 660 O O . LYS A 1 87 ? 13.696 6.216 -13.801 1.00 96.38 87 LYS A O 1
ATOM 665 N N . SER A 1 88 ? 12.814 4.407 -12.796 1.00 95.50 88 SER A N 1
ATOM 666 C CA . SER A 1 88 ? 13.515 3.432 -13.636 1.00 95.50 88 SER A CA 1
ATOM 667 C C . SER A 1 88 ? 13.063 3.508 -15.096 1.00 95.50 88 SER A C 1
ATOM 669 O O . SER A 1 88 ? 13.898 3.517 -15.995 1.00 95.50 88 SER A O 1
ATOM 671 N N . GLU A 1 89 ? 11.764 3.677 -15.348 1.00 96.38 89 GLU A N 1
ATOM 672 C CA . GLU A 1 89 ? 11.224 3.836 -16.698 1.00 96.38 89 GLU A CA 1
ATOM 673 C C . GLU A 1 89 ? 11.730 5.118 -17.361 1.00 96.38 89 GLU A C 1
ATOM 675 O O . GLU A 1 89 ? 12.118 5.096 -18.530 1.00 96.38 89 GLU A O 1
ATOM 680 N N . ALA A 1 90 ? 11.776 6.227 -16.618 1.00 96.56 90 ALA A N 1
ATOM 681 C CA . ALA A 1 90 ? 12.339 7.477 -17.112 1.00 96.56 90 ALA A CA 1
ATOM 682 C C . ALA A 1 90 ? 13.830 7.326 -17.460 1.00 96.56 90 ALA A C 1
ATOM 684 O O . ALA A 1 90 ? 14.256 7.760 -18.531 1.00 96.56 90 ALA A O 1
ATOM 685 N N . ALA A 1 91 ? 14.605 6.649 -16.607 1.00 96.44 91 ALA A N 1
ATOM 686 C CA . ALA A 1 91 ? 16.018 6.379 -16.860 1.00 96.44 91 ALA A CA 1
ATOM 687 C C . ALA A 1 91 ? 16.223 5.488 -18.097 1.00 96.44 91 ALA A C 1
ATOM 689 O O . ALA A 1 91 ? 17.082 5.781 -18.927 1.00 96.44 91 ALA A O 1
ATOM 690 N N . VAL A 1 92 ? 15.403 4.445 -18.276 1.00 96.94 92 VAL A N 1
ATOM 691 C CA . VAL A 1 92 ? 15.449 3.575 -19.463 1.00 96.94 92 VAL A CA 1
ATOM 692 C C . VAL A 1 92 ? 15.108 4.354 -20.732 1.00 96.94 92 VAL A C 1
ATOM 694 O O . VAL A 1 92 ? 15.784 4.185 -21.746 1.00 96.94 92 VAL A O 1
ATOM 697 N N . ARG A 1 93 ? 14.095 5.230 -20.701 1.00 96.00 93 ARG A N 1
ATOM 698 C CA . ARG A 1 93 ? 13.759 6.085 -21.853 1.00 96.00 93 ARG A CA 1
ATOM 699 C C . ARG A 1 93 ? 14.906 7.033 -22.200 1.00 96.00 93 ARG A C 1
ATOM 701 O O . ARG A 1 93 ? 15.260 7.132 -23.371 1.00 96.00 93 ARG A O 1
ATOM 708 N N . ALA A 1 94 ? 15.517 7.667 -21.200 1.00 96.38 94 ALA A N 1
ATOM 709 C CA . ALA A 1 94 ? 16.670 8.540 -21.407 1.00 96.38 94 ALA A CA 1
ATOM 710 C C . ALA A 1 94 ? 17.873 7.772 -21.982 1.00 96.38 94 ALA A C 1
ATOM 712 O O . ALA A 1 94 ? 18.483 8.221 -22.948 1.00 96.38 94 ALA A O 1
ATOM 713 N N . ALA A 1 95 ? 18.178 6.585 -21.450 1.00 96.38 95 ALA A N 1
ATOM 714 C CA . ALA A 1 95 ? 19.262 5.742 -21.949 1.00 96.38 95 ALA A CA 1
ATOM 715 C C . ALA A 1 95 ? 19.029 5.296 -23.401 1.00 96.38 95 ALA A C 1
ATOM 717 O O . ALA A 1 95 ? 19.957 5.342 -24.207 1.00 96.38 95 ALA A O 1
ATOM 718 N N . LYS A 1 96 ? 17.792 4.918 -23.754 1.00 95.69 96 LYS A N 1
ATOM 719 C CA . LYS A 1 96 ? 17.425 4.579 -25.137 1.00 95.69 96 LYS A CA 1
ATOM 720 C C . LYS A 1 96 ? 17.616 5.767 -26.077 1.00 95.69 96 LYS A C 1
ATOM 722 O O . LYS A 1 96 ? 18.266 5.603 -27.099 1.00 95.69 96 LYS A O 1
ATOM 727 N N . ALA A 1 97 ? 17.130 6.952 -25.711 1.00 95.81 97 ALA A N 1
ATOM 728 C CA . ALA A 1 97 ? 17.304 8.152 -26.530 1.00 95.81 97 ALA A CA 1
ATOM 729 C C . ALA A 1 97 ? 18.792 8.494 -26.740 1.00 95.81 97 ALA A C 1
ATOM 731 O O . ALA A 1 97 ? 19.220 8.749 -27.864 1.00 95.81 97 ALA A O 1
ATOM 732 N N . SER A 1 98 ? 19.603 8.427 -25.680 1.00 95.69 98 SER A N 1
ATOM 733 C CA . SER A 1 98 ? 21.052 8.642 -25.775 1.00 95.69 98 SER A CA 1
ATOM 734 C C . SER A 1 98 ? 21.737 7.612 -26.675 1.00 95.69 98 SER A C 1
ATOM 736 O O . SER A 1 98 ? 22.601 7.973 -27.474 1.00 95.69 98 SER A O 1
ATOM 738 N N . LEU A 1 99 ? 21.340 6.338 -26.578 1.00 94.56 99 LEU A N 1
ATOM 739 C CA . LEU A 1 99 ? 21.858 5.279 -27.442 1.00 94.56 99 LEU A CA 1
ATOM 740 C C . LEU A 1 99 ? 21.490 5.527 -28.908 1.00 94.56 99 LEU A C 1
ATOM 742 O O . LEU A 1 99 ? 22.344 5.380 -29.774 1.00 94.56 99 LEU A O 1
ATOM 746 N N . GLU A 1 100 ? 20.256 5.935 -29.198 1.00 93.94 100 GLU A N 1
ATOM 747 C CA . GLU A 1 100 ? 19.832 6.249 -30.566 1.00 93.94 100 GLU A CA 1
ATOM 748 C C . GLU A 1 100 ? 20.627 7.408 -31.164 1.00 93.94 100 GLU A C 1
ATOM 750 O O . GLU A 1 100 ? 21.101 7.306 -32.296 1.00 93.94 100 GLU A O 1
ATOM 755 N N . ILE A 1 101 ? 20.834 8.481 -30.396 1.00 95.62 101 ILE A N 1
ATOM 756 C CA . ILE A 1 101 ? 21.663 9.616 -30.818 1.00 95.62 101 ILE A CA 1
ATOM 757 C C . ILE A 1 101 ? 23.091 9.148 -31.116 1.00 95.62 101 ILE A C 1
ATOM 759 O O . ILE A 1 101 ? 23.646 9.491 -32.161 1.00 95.62 101 ILE A O 1
ATOM 763 N N . PHE A 1 102 ? 23.674 8.335 -30.232 1.00 95.62 102 PHE A N 1
ATOM 764 C CA . PHE A 1 102 ? 25.016 7.790 -30.422 1.00 95.62 102 PHE A CA 1
ATOM 765 C C . PHE A 1 102 ? 25.114 6.916 -31.679 1.00 95.62 102 PHE A C 1
ATOM 767 O O . PHE A 1 102 ? 26.007 7.121 -32.498 1.00 95.62 102 PHE A O 1
ATOM 774 N N . MET A 1 103 ? 24.180 5.979 -31.861 1.00 95.56 103 MET A N 1
ATOM 775 C CA . MET A 1 103 ? 24.152 5.070 -33.010 1.00 95.56 103 MET A CA 1
ATOM 776 C C . MET A 1 103 ? 24.010 5.827 -34.330 1.00 95.56 103 MET A C 1
ATOM 778 O O . MET A 1 103 ? 24.712 5.520 -35.291 1.00 95.56 103 MET A O 1
ATOM 782 N N . ASN A 1 104 ? 23.160 6.855 -34.368 1.00 94.31 104 ASN A N 1
ATOM 783 C CA . ASN A 1 104 ? 23.008 7.706 -35.544 1.00 94.31 104 ASN A CA 1
ATOM 784 C C . ASN A 1 104 ? 24.288 8.502 -35.839 1.00 94.31 104 ASN A C 1
ATOM 786 O O . ASN A 1 104 ? 24.727 8.557 -36.987 1.00 94.31 104 ASN A O 1
ATOM 790 N N . ALA A 1 105 ? 24.913 9.088 -34.813 1.00 95.25 105 ALA A N 1
ATOM 791 C CA . ALA A 1 105 ? 26.155 9.840 -34.974 1.00 95.25 105 ALA A CA 1
ATOM 792 C C . ALA A 1 105 ? 27.316 8.950 -35.454 1.00 95.25 105 ALA A C 1
ATOM 794 O O . ALA A 1 105 ? 28.100 9.360 -36.308 1.00 95.25 105 ALA A O 1
ATOM 795 N N . GLU A 1 106 ? 27.426 7.729 -34.931 1.00 94.62 106 GLU A N 1
ATOM 796 C CA . GLU A 1 106 ? 28.484 6.789 -35.305 1.00 94.62 106 GLU A CA 1
ATOM 797 C C . GLU A 1 106 ? 28.280 6.215 -36.714 1.00 94.62 106 GLU A C 1
ATOM 799 O O . GLU A 1 106 ? 29.243 6.080 -37.471 1.00 94.62 106 GLU A O 1
ATOM 804 N N . ALA A 1 107 ? 27.031 5.940 -37.100 1.00 94.44 107 ALA A N 1
ATOM 805 C CA . ALA A 1 107 ? 26.690 5.531 -38.459 1.00 94.44 107 ALA A CA 1
ATOM 806 C C . ALA A 1 107 ? 27.034 6.642 -39.468 1.00 94.44 107 ALA A C 1
ATOM 808 O O . ALA A 1 107 ? 27.707 6.381 -40.467 1.00 94.44 107 ALA A O 1
ATOM 809 N N . ALA A 1 108 ? 26.695 7.898 -39.145 1.00 94.75 108 ALA A N 1
ATOM 810 C CA . ALA A 1 108 ? 27.032 9.059 -39.967 1.00 94.75 108 ALA A CA 1
ATOM 811 C C . ALA A 1 108 ? 28.550 9.249 -40.132 1.00 94.75 108 ALA A C 1
ATOM 813 O O . ALA A 1 108 ? 29.021 9.446 -41.249 1.00 94.75 108 ALA A O 1
ATOM 814 N N . LYS A 1 109 ? 29.340 9.119 -39.054 1.00 95.69 109 LYS A N 1
ATOM 815 C CA . LYS A 1 109 ? 30.816 9.189 -39.124 1.00 95.69 109 LYS A CA 1
ATOM 816 C C . LYS A 1 109 ? 31.425 8.139 -40.052 1.00 95.69 109 LYS A C 1
ATOM 818 O O . LYS A 1 109 ? 32.468 8.381 -40.649 1.00 95.69 109 LYS A O 1
ATOM 823 N N . ARG A 1 110 ? 30.797 6.967 -40.136 1.00 93.81 110 ARG A N 1
ATOM 824 C CA . ARG A 1 110 ? 31.241 5.839 -40.965 1.00 93.81 110 ARG A CA 1
ATOM 825 C C . ARG A 1 110 ? 30.621 5.844 -42.361 1.00 93.81 110 ARG A C 1
ATOM 827 O O . ARG A 1 110 ? 30.967 4.978 -43.156 1.00 93.81 110 ARG A O 1
ATOM 834 N N . ASN A 1 111 ? 29.740 6.803 -42.648 1.00 95.75 111 ASN A N 1
ATOM 835 C CA . ASN A 1 111 ? 28.978 6.903 -43.888 1.00 95.75 111 ASN A CA 1
ATOM 836 C C . ASN A 1 111 ? 28.204 5.613 -44.232 1.00 95.75 111 ASN A C 1
ATOM 838 O O . ASN A 1 111 ? 28.147 5.201 -45.388 1.00 95.75 111 ASN A O 1
ATOM 842 N N . ILE A 1 112 ? 27.638 4.967 -43.210 1.00 94.56 112 ILE A N 1
ATOM 843 C CA . ILE A 1 112 ? 26.789 3.773 -43.336 1.00 94.56 112 ILE A CA 1
ATOM 844 C C . ILE A 1 112 ? 25.420 4.034 -42.714 1.00 94.56 112 ILE A C 1
ATOM 846 O O . ILE A 1 112 ? 25.241 4.968 -41.929 1.00 94.56 112 ILE A O 1
ATOM 850 N N . SER A 1 113 ? 24.442 3.191 -43.034 1.00 94.19 113 SER A N 1
ATOM 851 C CA . SER A 1 113 ? 23.143 3.235 -42.369 1.00 94.19 113 SER A CA 1
ATOM 852 C C . SER A 1 113 ? 23.226 2.700 -40.935 1.00 94.19 113 SER A C 1
ATOM 854 O O . SER A 1 113 ? 24.085 1.889 -40.577 1.00 94.19 113 SER A O 1
ATOM 856 N N . ARG A 1 114 ? 22.278 3.120 -40.089 1.00 90.69 114 ARG A N 1
ATOM 857 C CA . ARG A 1 114 ? 22.152 2.598 -38.720 1.00 90.69 114 ARG A CA 1
ATOM 858 C C . ARG A 1 114 ? 21.953 1.078 -38.699 1.00 90.69 114 ARG A C 1
ATOM 860 O O . ARG A 1 114 ? 22.549 0.412 -37.861 1.00 90.69 114 ARG A O 1
ATOM 867 N N . ALA A 1 115 ? 21.156 0.537 -39.622 1.00 92.62 115 ALA A N 1
ATOM 868 C CA . ALA A 1 115 ? 20.892 -0.900 -39.705 1.00 92.62 115 ALA A CA 1
ATOM 869 C C . ALA A 1 115 ? 22.166 -1.701 -40.030 1.00 92.62 115 ALA A C 1
ATOM 871 O O . ALA A 1 115 ? 22.411 -2.752 -39.441 1.00 92.62 115 ALA A O 1
ATOM 872 N N . GLU A 1 116 ? 23.021 -1.176 -40.912 1.00 92.19 116 GLU A N 1
ATOM 873 C CA . GLU A 1 116 ? 24.323 -1.783 -41.206 1.00 92.19 116 GLU A CA 1
ATOM 874 C C . GLU A 1 116 ? 25.257 -1.724 -39.995 1.00 92.19 116 GLU A C 1
ATOM 876 O O . GLU A 1 116 ? 25.910 -2.719 -39.677 1.00 92.19 116 GLU A O 1
ATOM 881 N N . LEU A 1 117 ? 25.288 -0.599 -39.269 1.00 92.81 117 LEU A N 1
ATOM 882 C CA . LEU A 1 117 ? 26.062 -0.492 -38.031 1.00 92.81 117 LEU A CA 1
ATOM 883 C C . LEU A 1 117 ? 25.587 -1.508 -36.977 1.00 92.81 117 LEU A C 1
ATOM 885 O O . LEU A 1 117 ? 26.414 -2.168 -36.351 1.00 92.81 117 LEU A O 1
ATOM 889 N N . GLU A 1 118 ? 24.274 -1.668 -36.801 1.00 93.19 118 GLU A N 1
ATOM 890 C CA . GLU A 1 118 ? 23.687 -2.662 -35.893 1.00 93.19 118 GLU A CA 1
ATOM 891 C C . GLU A 1 118 ? 24.061 -4.097 -36.300 1.00 93.19 118 GLU A C 1
ATOM 893 O O . GLU A 1 118 ? 24.476 -4.883 -35.445 1.00 93.19 118 GLU A O 1
ATOM 898 N N . SER A 1 119 ? 24.015 -4.425 -37.597 1.00 93.50 119 SER A N 1
ATOM 899 C CA . SER A 1 119 ? 24.443 -5.735 -38.109 1.00 93.50 119 SER A CA 1
ATOM 900 C C . SER A 1 119 ? 25.924 -6.005 -37.828 1.00 93.50 119 SER A C 1
ATOM 902 O O . SER A 1 119 ? 26.279 -7.076 -37.336 1.00 93.50 119 SER A O 1
ATOM 904 N N . LEU A 1 120 ? 26.798 -5.024 -38.077 1.00 92.88 120 LEU A N 1
ATOM 905 C CA . LEU A 1 120 ? 28.236 -5.155 -37.820 1.00 92.88 120 LEU A CA 1
ATOM 906 C C . LEU A 1 120 ? 28.543 -5.351 -36.331 1.00 92.88 120 LEU A C 1
ATOM 908 O O . LEU A 1 120 ? 29.432 -6.132 -35.977 1.00 92.88 120 LEU A O 1
ATOM 912 N N . LEU A 1 121 ? 27.815 -4.659 -35.448 1.00 92.38 121 LEU A N 1
ATOM 913 C CA . LEU A 1 121 ? 27.943 -4.841 -34.002 1.00 92.38 121 LEU A CA 1
ATOM 914 C C . LEU A 1 121 ? 27.469 -6.231 -33.567 1.00 92.38 121 LEU A C 1
ATOM 916 O O . LEU A 1 121 ? 28.174 -6.889 -32.799 1.00 92.38 121 LEU A O 1
ATOM 920 N N . ALA A 1 122 ? 26.336 -6.707 -34.089 1.00 92.19 122 ALA A N 1
ATOM 921 C CA . ALA A 1 122 ? 25.821 -8.042 -33.796 1.00 92.19 122 ALA A CA 1
ATOM 922 C C . ALA A 1 122 ? 26.795 -9.143 -34.253 1.00 92.19 122 ALA A C 1
ATOM 924 O O . ALA A 1 122 ? 27.086 -10.075 -33.498 1.00 92.19 122 ALA A O 1
ATOM 925 N N . ASP A 1 123 ? 27.368 -9.011 -35.450 1.00 93.12 123 ASP A N 1
ATOM 926 C CA . ASP A 1 123 ? 28.367 -9.948 -35.967 1.00 93.12 123 ASP A CA 1
ATOM 927 C C . ASP A 1 123 ? 29.653 -9.930 -35.144 1.00 93.12 123 ASP A C 1
ATOM 929 O O . ASP A 1 123 ? 30.237 -10.983 -34.869 1.00 93.12 123 ASP A O 1
ATOM 933 N N . ARG A 1 124 ? 30.101 -8.746 -34.713 1.00 90.69 124 ARG A N 1
ATOM 934 C CA . ARG A 1 124 ? 31.255 -8.621 -33.818 1.00 90.69 124 ARG A CA 1
ATOM 935 C C . ARG A 1 124 ? 30.983 -9.289 -32.473 1.00 90.69 124 ARG A C 1
ATOM 937 O O . ARG A 1 124 ? 31.853 -9.993 -31.968 1.00 90.69 124 ARG A O 1
ATOM 944 N N . GLN A 1 125 ? 29.792 -9.108 -31.911 1.00 91.81 125 GLN A N 1
ATOM 945 C CA . GLN A 1 125 ? 29.414 -9.719 -30.641 1.00 91.81 125 GLN A CA 1
ATOM 946 C C . GLN A 1 125 ? 29.372 -11.248 -30.734 1.00 91.81 125 GLN A C 1
ATOM 948 O O . GLN A 1 125 ? 29.919 -11.919 -29.862 1.00 91.81 125 GLN A O 1
ATOM 953 N N . LYS A 1 126 ? 28.818 -11.808 -31.818 1.00 90.44 126 LYS A N 1
ATOM 954 C CA . LYS A 1 126 ? 28.847 -13.258 -32.077 1.00 90.44 126 LYS A CA 1
ATOM 955 C C . LYS A 1 126 ? 30.273 -13.801 -32.167 1.00 90.44 126 LYS A C 1
ATOM 957 O O . LYS A 1 126 ? 30.565 -14.832 -31.573 1.00 90.44 126 LYS A O 1
ATOM 962 N N . ARG A 1 127 ? 31.173 -13.094 -32.863 1.00 89.69 127 ARG A N 1
ATOM 963 C CA . ARG A 1 127 ? 32.593 -13.483 -32.950 1.00 89.69 127 ARG A CA 1
ATOM 964 C C . ARG A 1 127 ? 33.283 -13.460 -31.587 1.00 89.69 127 ARG A C 1
ATOM 966 O O . ARG A 1 127 ? 34.054 -14.364 -31.296 1.00 89.69 127 ARG A O 1
ATOM 973 N N . LEU A 1 128 ? 32.996 -12.459 -30.753 1.00 86.88 128 LEU A N 1
ATOM 974 C CA . LEU A 1 128 ? 33.546 -12.375 -29.396 1.00 86.88 128 LEU A CA 1
ATOM 975 C C . LEU A 1 128 ? 33.013 -13.487 -28.484 1.00 86.88 128 LEU A C 1
ATOM 977 O O . LEU A 1 128 ? 33.787 -14.052 -27.720 1.00 86.88 128 LEU A O 1
ATOM 981 N N . ALA A 1 129 ? 31.726 -13.828 -28.585 1.00 84.12 129 ALA A N 1
ATOM 982 C CA . ALA A 1 129 ? 31.144 -14.943 -27.840 1.00 84.12 129 ALA A CA 1
ATOM 983 C C . ALA A 1 129 ? 31.765 -16.288 -28.258 1.00 84.12 129 ALA A C 1
ATOM 985 O O . ALA A 1 129 ? 32.231 -17.036 -27.405 1.00 84.12 129 ALA A O 1
ATOM 986 N N . ALA A 1 130 ? 31.879 -16.541 -29.567 1.00 79.69 130 ALA A N 1
ATOM 987 C CA . ALA A 1 130 ? 32.496 -17.758 -30.095 1.00 79.69 130 ALA A CA 1
ATOM 988 C C . ALA A 1 130 ? 33.983 -17.885 -29.717 1.00 79.69 130 ALA A C 1
ATOM 990 O O . ALA A 1 130 ? 34.439 -18.973 -29.379 1.00 79.69 130 ALA A O 1
ATOM 991 N N . ALA A 1 131 ? 34.731 -16.776 -29.721 1.00 73.12 131 ALA A N 1
ATOM 992 C CA . ALA A 1 131 ? 36.128 -16.759 -29.288 1.00 73.12 131 ALA A CA 1
ATOM 993 C C . ALA A 1 131 ? 36.293 -17.112 -27.796 1.00 73.12 131 ALA A C 1
ATOM 995 O O . ALA A 1 131 ? 37.307 -17.691 -27.403 1.00 73.12 131 ALA A O 1
ATOM 996 N N . ASN A 1 132 ? 35.297 -16.783 -26.969 1.00 65.31 132 ASN A N 1
ATOM 997 C CA . ASN A 1 132 ? 35.300 -17.099 -25.543 1.00 65.31 132 ASN A CA 1
ATOM 998 C C . ASN A 1 132 ? 34.989 -18.583 -25.279 1.00 65.31 132 ASN A C 1
ATOM 1000 O O . ASN A 1 132 ? 35.597 -19.177 -24.393 1.00 65.31 132 ASN A O 1
ATOM 1004 N N . ASP A 1 133 ? 34.119 -19.197 -26.086 1.00 56.78 133 ASP A N 1
ATOM 1005 C CA . ASP A 1 133 ? 33.826 -20.636 -26.013 1.00 56.78 133 ASP A CA 1
ATOM 1006 C C . ASP A 1 133 ? 35.007 -21.497 -26.497 1.00 56.78 133 ASP A C 1
ATOM 1008 O O . ASP A 1 133 ? 35.289 -22.550 -25.924 1.00 56.78 133 ASP A O 1
ATOM 1012 N N . THR A 1 134 ? 35.773 -21.034 -27.492 1.00 52.88 134 THR A N 1
ATOM 1013 C CA . THR A 1 134 ? 36.960 -21.759 -27.989 1.00 52.88 134 THR A CA 1
ATOM 1014 C C . THR A 1 134 ? 38.161 -21.743 -27.038 1.00 52.88 134 THR A C 1
ATOM 1016 O O . THR A 1 134 ? 39.073 -22.545 -27.210 1.00 52.88 134 THR A O 1
ATOM 1019 N N . ASN A 1 135 ? 38.172 -20.881 -26.015 1.00 50.75 135 ASN A N 1
ATOM 1020 C CA . ASN A 1 135 ? 39.217 -20.881 -24.983 1.00 50.75 135 ASN A CA 1
ATOM 1021 C C . ASN A 1 135 ? 38.938 -21.865 -23.830 1.00 50.75 135 ASN A C 1
ATOM 1023 O O . ASN A 1 135 ? 39.773 -21.990 -22.935 1.00 50.75 135 ASN A O 1
ATOM 1027 N N . ASN A 1 136 ? 37.808 -22.587 -23.852 1.00 48.47 136 ASN A N 1
ATOM 1028 C CA . ASN A 1 136 ? 37.485 -23.637 -22.879 1.00 48.47 136 ASN A CA 1
ATOM 1029 C C . ASN A 1 136 ? 37.383 -25.038 -23.509 1.00 48.47 136 ASN A C 1
ATOM 1031 O O . ASN A 1 136 ? 36.607 -25.880 -23.063 1.00 48.47 136 ASN A O 1
ATOM 1035 N N . THR A 1 137 ? 38.187 -25.323 -24.536 1.00 44.81 137 THR A N 1
ATOM 1036 C CA . THR A 1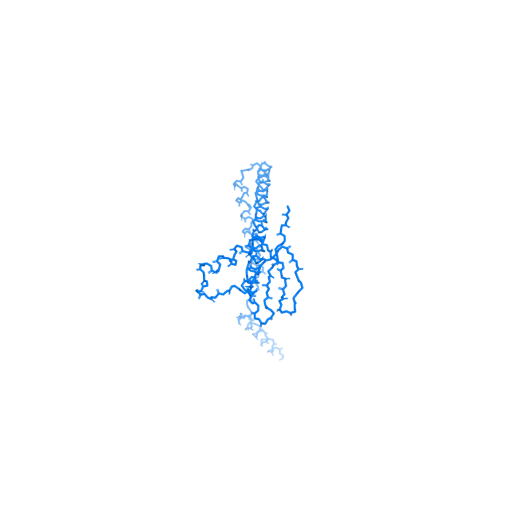 137 ? 38.479 -26.706 -24.941 1.00 44.81 137 THR A CA 1
ATOM 1037 C C . THR A 1 137 ? 39.838 -27.124 -24.392 1.00 44.81 137 THR A C 1
ATOM 1039 O O . THR A 1 137 ? 40.777 -27.376 -25.145 1.00 44.81 137 THR A O 1
ATOM 1042 N N . ASN A 1 138 ? 39.950 -27.219 -23.065 1.00 48.47 138 ASN A N 1
ATOM 1043 C CA . ASN A 1 138 ? 40.814 -28.263 -22.523 1.00 48.47 138 ASN A CA 1
ATOM 1044 C C . ASN A 1 138 ? 40.118 -29.591 -22.865 1.00 48.47 138 ASN A C 1
ATOM 1046 O O . ASN A 1 138 ? 38.962 -29.763 -22.468 1.00 48.47 138 ASN A O 1
ATOM 1050 N N . PRO A 1 139 ? 40.742 -30.508 -23.626 1.00 46.38 139 PRO A N 1
ATOM 1051 C CA . PRO A 1 139 ? 40.142 -31.813 -23.855 1.00 46.38 139 PRO A CA 1
ATOM 1052 C C . PRO A 1 139 ? 39.909 -32.507 -22.497 1.00 46.38 139 PRO A C 1
ATOM 1054 O O . PRO A 1 139 ? 40.744 -32.369 -21.595 1.00 46.38 139 PRO A O 1
ATOM 1057 N N . PRO A 1 140 ? 38.786 -33.229 -22.313 1.00 50.62 140 PRO A N 1
ATOM 1058 C CA . PRO A 1 140 ? 38.555 -34.030 -21.116 1.00 50.62 140 PRO A CA 1
ATOM 1059 C C . PRO A 1 140 ? 39.733 -34.991 -20.884 1.00 50.62 140 PRO A C 1
ATOM 1061 O O . PRO A 1 140 ? 40.269 -35.530 -21.854 1.00 50.62 140 PRO A O 1
ATOM 1064 N N . PRO A 1 141 ? 40.132 -35.271 -19.633 1.00 48.59 141 PRO A N 1
ATOM 1065 C CA . PRO A 1 141 ? 41.258 -36.158 -19.321 1.00 48.59 141 PRO A CA 1
ATOM 1066 C C . PRO A 1 141 ? 40.997 -37.657 -19.600 1.00 48.59 141 PRO A C 1
ATOM 1068 O O . PRO A 1 141 ? 41.720 -38.502 -19.070 1.00 48.59 141 PRO A O 1
ATOM 1071 N N . ASP A 1 142 ? 40.020 -37.985 -20.450 1.00 54.94 142 ASP A N 1
ATOM 1072 C CA . ASP A 1 142 ? 39.576 -39.349 -20.775 1.00 54.94 142 ASP A CA 1
ATOM 1073 C C . ASP A 1 142 ? 39.978 -39.814 -22.183 1.00 54.94 142 ASP A C 1
ATOM 1075 O O . ASP A 1 142 ? 39.482 -40.827 -22.677 1.00 54.94 142 ASP A O 1
ATOM 1079 N N . ASP A 1 143 ? 40.933 -39.141 -22.833 1.00 56.72 143 ASP A N 1
ATOM 1080 C CA . ASP A 1 143 ? 41.595 -39.719 -24.004 1.00 56.72 143 ASP A CA 1
ATOM 1081 C C . ASP A 1 143 ? 42.552 -40.832 -23.553 1.00 56.72 143 ASP A C 1
ATOM 1083 O O . ASP A 1 143 ? 43.770 -40.675 -23.420 1.00 56.72 143 ASP A O 1
ATOM 1087 N N . ASP A 1 144 ? 41.973 -42.010 -23.342 1.00 60.03 144 ASP A N 1
ATOM 1088 C CA . ASP A 1 144 ? 42.654 -43.273 -23.059 1.00 60.03 144 ASP A CA 1
ATOM 1089 C C . ASP A 1 144 ? 43.756 -43.560 -24.101 1.00 60.03 144 ASP A C 1
ATOM 1091 O O . ASP A 1 144 ? 44.773 -44.187 -23.810 1.00 60.03 144 ASP A O 1
ATOM 1095 N N . LYS A 1 145 ? 43.631 -42.992 -25.310 1.00 59.59 145 LYS A N 1
ATOM 1096 C CA . LYS A 1 145 ? 44.662 -43.007 -26.360 1.00 59.59 145 LYS A CA 1
ATOM 1097 C C . LYS A 1 145 ? 45.934 -42.247 -25.981 1.00 59.59 145 LYS A C 1
ATOM 1099 O O . LYS A 1 145 ? 47.026 -42.735 -26.269 1.00 59.59 145 LYS A O 1
ATOM 1104 N N . ALA A 1 146 ? 45.830 -41.092 -25.325 1.00 60.34 146 ALA A N 1
ATOM 1105 C CA . ALA A 1 146 ? 46.995 -40.327 -24.879 1.00 60.34 146 ALA A CA 1
ATOM 1106 C C . ALA A 1 146 ? 47.720 -41.054 -23.733 1.00 60.34 146 ALA A C 1
ATOM 1108 O O . ALA A 1 146 ? 48.950 -41.158 -23.740 1.00 60.34 146 ALA A O 1
ATOM 1109 N N . ARG A 1 147 ? 46.959 -41.656 -22.805 1.00 60.81 147 ARG A N 1
ATOM 1110 C CA . ARG A 1 147 ? 47.506 -42.540 -21.760 1.00 60.81 147 ARG A CA 1
ATOM 1111 C C . ARG A 1 147 ? 48.183 -43.774 -22.356 1.00 60.81 147 ARG A C 1
ATOM 1113 O O . ARG A 1 147 ? 49.311 -44.089 -21.977 1.00 60.81 147 ARG A O 1
ATOM 1120 N N . GLN A 1 148 ? 47.549 -44.446 -23.316 1.00 65.06 148 GLN A N 1
ATOM 1121 C CA . GLN A 1 148 ? 48.127 -45.621 -23.973 1.00 65.06 148 GLN A CA 1
ATOM 1122 C C . GLN A 1 148 ? 49.379 -45.285 -24.790 1.00 65.06 148 GLN A C 1
ATOM 1124 O O . GLN A 1 148 ? 50.350 -46.043 -24.738 1.00 65.06 148 GLN A O 1
ATOM 1129 N N . SER A 1 149 ? 49.410 -44.132 -25.465 1.00 66.50 149 SER A N 1
ATOM 1130 C CA . SER A 1 149 ? 50.593 -43.680 -26.205 1.00 66.50 149 SER A CA 1
ATOM 1131 C C . SER A 1 149 ? 51.781 -43.404 -25.274 1.00 66.50 149 SER A C 1
ATOM 1133 O O . SER A 1 149 ? 52.917 -43.749 -25.606 1.00 66.50 149 SER A O 1
ATOM 1135 N N . LEU A 1 150 ? 51.534 -42.848 -24.082 1.00 68.25 150 LEU A N 1
ATOM 1136 C CA . LEU A 1 150 ? 52.575 -42.619 -23.076 1.00 68.25 150 LEU A CA 1
ATOM 1137 C C . LEU A 1 150 ? 53.077 -43.938 -22.464 1.00 68.25 150 LEU A C 1
ATOM 1139 O O . LEU A 1 150 ? 54.283 -44.141 -22.321 1.00 68.25 150 LEU A O 1
ATOM 1143 N N . ILE A 1 151 ? 52.170 -44.872 -22.162 1.00 68.81 151 ILE A N 1
ATOM 1144 C CA . ILE A 1 151 ? 52.522 -46.205 -21.647 1.00 68.81 151 ILE A CA 1
ATOM 1145 C C . ILE A 1 151 ? 53.347 -46.992 -22.677 1.00 68.81 151 ILE A C 1
ATOM 1147 O O . ILE A 1 151 ? 54.323 -47.645 -22.302 1.00 68.81 151 ILE A O 1
ATOM 1151 N N . GLN A 1 152 ? 53.011 -46.916 -23.970 1.00 69.31 152 GLN A N 1
ATOM 1152 C CA . GLN A 1 152 ? 53.815 -47.534 -25.030 1.00 69.31 152 GLN A CA 1
ATOM 1153 C C . GLN A 1 152 ? 55.222 -46.933 -25.111 1.00 69.31 152 GLN A C 1
ATOM 1155 O O . GLN A 1 152 ? 56.188 -47.690 -25.194 1.00 69.31 152 GLN A O 1
ATOM 1160 N N . GLN A 1 153 ? 55.359 -45.607 -25.018 1.00 68.06 153 GLN A N 1
ATOM 1161 C CA . GLN A 1 153 ? 56.669 -44.943 -25.010 1.00 68.06 153 GLN A CA 1
ATOM 1162 C C . GLN A 1 153 ? 57.535 -45.318 -23.799 1.00 68.06 153 GLN A C 1
ATOM 1164 O O . GLN A 1 153 ? 58.754 -45.438 -23.920 1.00 68.06 153 GLN A O 1
ATOM 1169 N N . ILE A 1 154 ? 56.930 -45.513 -22.626 1.00 66.62 154 ILE A N 1
ATOM 1170 C CA . ILE A 1 154 ? 57.657 -45.933 -21.419 1.00 66.62 154 ILE A CA 1
ATOM 1171 C C . ILE A 1 154 ? 58.095 -47.399 -21.537 1.00 66.62 154 ILE A C 1
ATOM 1173 O O . ILE A 1 154 ? 59.235 -47.729 -21.207 1.00 66.62 154 ILE A O 1
ATOM 1177 N N . LYS A 1 155 ? 57.231 -48.279 -22.063 1.00 66.25 155 LYS A N 1
ATOM 1178 C CA . LYS A 1 155 ? 57.581 -49.690 -22.298 1.00 66.25 155 LYS A CA 1
ATOM 1179 C C . LYS A 1 155 ? 58.720 -49.847 -23.303 1.00 66.25 155 LYS A C 1
ATOM 1181 O O . LYS A 1 155 ? 59.614 -50.652 -23.068 1.00 66.25 155 LYS A O 1
ATOM 1186 N N . THR A 1 156 ? 58.728 -49.077 -24.390 1.00 67.06 156 THR A N 1
ATOM 1187 C CA . THR A 1 156 ? 59.802 -49.161 -25.393 1.00 67.06 156 THR A CA 1
ATOM 1188 C C . THR A 1 156 ? 61.130 -48.620 -24.871 1.00 67.06 156 THR A C 1
ATOM 1190 O O . THR A 1 156 ? 62.170 -49.160 -25.231 1.00 67.06 156 THR A O 1
ATOM 1193 N N . ARG A 1 157 ? 61.129 -47.625 -23.970 1.00 60.47 157 ARG A N 1
ATOM 1194 C CA . ARG A 1 157 ? 62.365 -47.125 -23.338 1.00 60.47 157 ARG A CA 1
ATOM 1195 C C . ARG A 1 157 ? 62.982 -48.088 -22.324 1.00 60.47 157 ARG A C 1
ATOM 1197 O O . ARG A 1 157 ? 64.201 -48.123 -22.217 1.00 60.47 157 ARG A O 1
ATOM 1204 N N . ASN A 1 158 ? 62.185 -48.881 -21.609 1.00 57.19 158 ASN A N 1
ATOM 1205 C CA . ASN A 1 158 ? 62.712 -49.835 -20.623 1.00 57.19 158 ASN A CA 1
ATOM 1206 C C . ASN A 1 158 ? 63.318 -51.108 -21.239 1.00 57.19 158 ASN A C 1
ATOM 1208 O O . ASN A 1 158 ? 64.002 -51.838 -20.530 1.00 57.19 158 ASN A O 1
ATOM 1212 N N . ASN A 1 159 ? 63.112 -51.351 -22.536 1.00 55.25 159 ASN A N 1
ATOM 1213 C CA . ASN A 1 159 ? 63.727 -52.470 -23.260 1.00 55.25 159 ASN A CA 1
ATOM 1214 C C . ASN A 1 159 ? 65.114 -52.134 -23.845 1.00 55.25 159 ASN A C 1
ATOM 1216 O O . ASN A 1 159 ? 65.732 -52.995 -24.463 1.00 55.25 159 ASN A O 1
ATOM 1220 N N . PHE A 1 160 ? 65.604 -50.905 -23.652 1.00 55.72 160 PHE A N 1
ATOM 1221 C CA . PHE A 1 160 ? 66.981 -50.507 -23.951 1.00 55.72 160 PHE A CA 1
ATOM 1222 C C . PHE A 1 160 ? 67.739 -50.253 -22.639 1.00 55.72 160 PHE A C 1
ATOM 1224 O O . PHE A 1 160 ? 68.023 -49.109 -22.280 1.00 55.72 160 PHE A O 1
ATOM 1231 N N . LYS A 1 161 ? 68.030 -51.325 -21.900 1.00 48.59 161 LYS A N 1
ATOM 1232 C CA . LYS A 1 161 ? 69.070 -51.373 -20.867 1.00 48.59 161 LYS A CA 1
ATOM 1233 C C . LYS A 1 161 ? 69.818 -52.688 -20.967 1.00 48.59 161 LYS A C 1
ATOM 1235 O O . LYS A 1 161 ? 69.135 -53.714 -21.170 1.00 48.59 161 LYS A O 1
#